Protein AF-A0A6N2T4J2-F1 (afdb_monomer)

Solvent-accessible surface area (backbone atoms only — not comparable to full-atom values): 10038 Å² total; per-residue (Å²): 134,88,79,81,82,76,78,81,74,77,79,90,78,85,82,76,75,68,95,64,54,16,57,86,74,56,68,80,55,56,78,38,49,40,31,45,22,53,68,92,50,72,42,55,48,89,76,52,58,69,69,61,54,51,47,53,54,51,50,48,46,62,16,37,58,58,84,86,69,89,70,73,79,73,68,91,84,60,92,55,56,33,41,39,45,31,32,76,88,69,54,71,50,49,36,42,36,46,75,57,97,93,45,29,27,35,32,41,82,90,68,56,41,24,36,68,38,58,70,50,48,80,78,44,87,71,79,79,76,71,90,54,97,76,63,81,79,79,69,90,71,70,80,71,57,62,67,62,53,50,54,54,54,57,63,73,74,111

Mean predicted aligned error: 15.33 Å

Secondary structure (DSSP, 8-state):
------------------S-------HHHHTTEEEEEETTEEEEGGGS-HHHHHHHHHHHHT-EE--S--PPPPPTTS---EEEEEETTS-EEEEEEEEETTEEEEEETTS-EEE--TTHHHHS--------TTS----S-----HHHHHHHHHHTT-

Structure (mmCIF, N/CA/C/O backbone):
data_AF-A0A6N2T4J2-F1
#
_entry.id   AF-A0A6N2T4J2-F1
#
loop_
_atom_site.group_PDB
_atom_site.id
_atom_site.type_symbol
_atom_site.label_atom_id
_atom_site.label_alt_id
_atom_site.label_comp_id
_atom_site.label_asym_id
_atom_site.label_entity_id
_atom_site.label_seq_id
_atom_site.pdbx_PDB_ins_code
_atom_site.Cartn_x
_atom_site.Cartn_y
_atom_site.Cartn_z
_atom_site.occupancy
_atom_site.B_iso_or_equiv
_atom_site.auth_seq_id
_atom_site.auth_comp_id
_atom_site.auth_asym_id
_atom_site.auth_atom_id
_atom_site.pdbx_PDB_model_num
ATOM 1 N N . MET A 1 1 ? 20.039 49.951 37.097 1.00 38.03 1 MET A N 1
ATOM 2 C CA . MET A 1 1 ? 20.531 49.912 35.699 1.00 38.03 1 MET A CA 1
ATOM 3 C C . MET A 1 1 ? 21.386 48.655 35.568 1.00 38.03 1 MET A C 1
ATOM 5 O O . MET A 1 1 ? 22.515 48.653 36.021 1.00 38.03 1 MET A O 1
ATOM 9 N N . LYS A 1 2 ? 20.794 47.470 35.376 1.00 41.38 2 LYS A N 1
ATOM 10 C CA . LYS A 1 2 ? 20.357 46.874 34.097 1.00 41.38 2 LYS A CA 1
ATOM 11 C C . LYS A 1 2 ? 21.494 46.915 33.075 1.00 41.38 2 LYS A C 1
ATOM 13 O O . LYS A 1 2 ? 21.833 47.998 32.628 1.00 41.38 2 LYS A O 1
ATOM 18 N N . ASN A 1 3 ? 22.092 45.748 32.814 1.00 45.00 3 ASN A N 1
ATOM 19 C CA . ASN A 1 3 ? 22.408 45.218 31.482 1.00 45.00 3 ASN A CA 1
ATOM 20 C C . ASN A 1 3 ? 22.999 43.806 31.639 1.00 45.00 3 ASN A C 1
ATOM 22 O O . ASN A 1 3 ? 24.208 43.591 31.628 1.00 45.00 3 ASN A O 1
ATOM 26 N N . ARG A 1 4 ? 22.089 42.834 31.817 1.00 46.00 4 ARG A N 1
ATOM 27 C CA . ARG A 1 4 ? 22.344 41.417 31.537 1.00 46.00 4 ARG A CA 1
ATOM 28 C C . ARG A 1 4 ? 22.770 41.337 30.073 1.00 46.00 4 ARG A C 1
ATOM 30 O O . ARG A 1 4 ? 21.973 41.664 29.198 1.00 46.00 4 ARG A O 1
ATOM 37 N N . ARG A 1 5 ? 24.016 40.937 29.823 1.00 48.22 5 ARG A N 1
ATOM 38 C CA . ARG A 1 5 ? 24.495 40.569 28.490 1.00 48.22 5 ARG A CA 1
ATOM 39 C C . ARG A 1 5 ? 23.696 39.343 28.052 1.00 48.22 5 ARG A C 1
ATOM 41 O O . ARG A 1 5 ? 23.978 38.233 28.489 1.00 48.22 5 ARG A O 1
ATOM 48 N N . GLN A 1 6 ? 22.633 39.577 27.288 1.00 47.00 6 GLN A N 1
ATOM 49 C CA . GLN A 1 6 ? 21.903 38.526 26.600 1.00 47.00 6 GLN A CA 1
ATOM 50 C C . GLN A 1 6 ? 22.844 37.936 25.556 1.00 47.00 6 GLN A C 1
ATOM 52 O O . GLN A 1 6 ? 23.206 38.579 24.576 1.00 47.00 6 GLN A O 1
ATOM 57 N N . ILE A 1 7 ? 23.285 36.720 25.845 1.00 47.31 7 ILE A N 1
ATOM 58 C CA . ILE A 1 7 ? 23.913 35.813 24.903 1.00 47.31 7 ILE A CA 1
ATOM 59 C C . ILE A 1 7 ? 22.845 35.519 23.847 1.00 47.31 7 ILE A C 1
ATOM 61 O O . ILE A 1 7 ? 21.907 34.765 24.093 1.00 47.31 7 ILE A O 1
ATOM 65 N N . LEU A 1 8 ? 22.947 36.187 22.699 1.00 38.44 8 LEU A N 1
ATOM 66 C CA . LEU A 1 8 ? 22.166 35.872 21.511 1.00 38.44 8 LEU A CA 1
ATOM 67 C C . LEU A 1 8 ? 22.800 34.621 20.878 1.00 38.44 8 LEU A C 1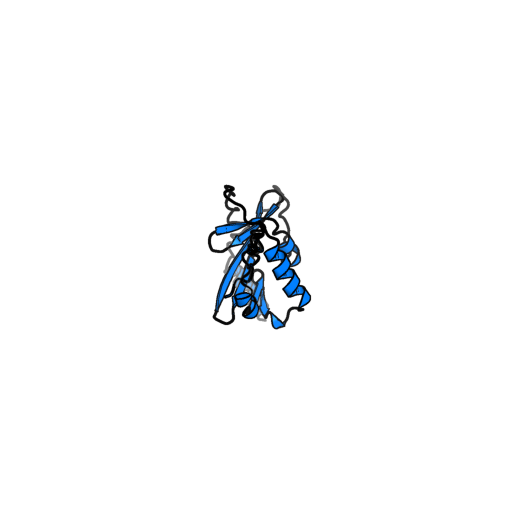
ATOM 69 O O . LEU A 1 8 ? 23.540 34.699 19.903 1.00 38.44 8 LEU A O 1
ATOM 73 N N . ILE A 1 9 ? 22.573 33.457 21.491 1.00 45.09 9 ILE A N 1
ATOM 74 C CA . ILE A 1 9 ? 22.694 32.186 20.775 1.00 45.09 9 ILE A CA 1
ATOM 75 C C . ILE A 1 9 ? 21.498 32.172 19.830 1.00 45.09 9 ILE A C 1
ATOM 77 O O . ILE A 1 9 ? 20.366 31.912 20.233 1.00 45.09 9 ILE A O 1
ATOM 81 N N . ILE A 1 10 ? 21.751 32.569 18.586 1.00 45.47 10 ILE A N 1
ATOM 82 C CA . ILE A 1 10 ? 20.840 32.334 17.475 1.00 45.47 10 ILE A CA 1
ATOM 83 C C . ILE A 1 10 ? 20.741 30.816 17.362 1.00 45.47 10 ILE A C 1
ATOM 85 O O . ILE A 1 10 ? 21.688 30.140 16.964 1.00 45.47 10 ILE A O 1
ATOM 89 N N . LEU A 1 11 ? 19.607 30.301 17.822 1.00 41.00 11 LEU A N 1
ATOM 90 C CA . LEU A 1 11 ? 19.208 28.908 17.781 1.00 41.00 11 LEU A CA 1
ATOM 91 C C . LEU A 1 11 ? 18.996 28.519 16.305 1.00 41.00 11 LEU A C 1
ATOM 93 O O . LEU A 1 11 ? 17.881 28.509 15.797 1.00 41.00 11 LEU A O 1
ATOM 97 N N . MET A 1 12 ? 20.089 28.261 15.586 1.00 43.00 12 MET A N 1
ATOM 98 C CA . MET A 1 12 ? 20.089 27.565 14.298 1.00 43.00 12 MET A CA 1
ATOM 99 C C . MET A 1 12 ? 19.819 26.074 14.554 1.00 43.00 12 MET A C 1
ATOM 101 O O . MET A 1 12 ? 20.695 25.232 14.393 1.00 43.00 12 MET A O 1
ATOM 105 N N . THR A 1 13 ? 18.617 25.744 15.024 1.00 48.19 13 THR A N 1
ATOM 106 C CA . THR A 1 13 ? 18.152 24.359 15.173 1.00 48.19 13 THR A CA 1
ATOM 107 C C . THR A 1 13 ? 16.723 24.263 14.661 1.00 48.19 13 THR A C 1
ATOM 109 O O . THR A 1 13 ? 15.785 24.466 15.423 1.00 48.19 13 THR A O 1
ATOM 112 N N . LEU A 1 14 ? 16.598 24.044 13.353 1.00 44.56 14 LEU A N 1
ATOM 113 C CA . LEU A 1 14 ? 15.615 23.205 12.647 1.00 44.56 14 LEU A CA 1
ATOM 114 C C . LEU A 1 14 ? 15.550 23.691 11.193 1.00 44.56 14 LEU A C 1
ATOM 116 O O . LEU A 1 14 ? 14.623 24.362 10.760 1.00 44.56 14 LEU A O 1
ATOM 120 N N . SER A 1 15 ? 16.590 23.381 10.432 1.00 41.47 15 SER A N 1
ATOM 121 C CA . SER A 1 15 ? 16.439 23.205 8.989 1.00 41.47 15 SER A CA 1
ATOM 122 C C . SER A 1 15 ? 17.331 22.045 8.584 1.00 41.47 15 SER A C 1
ATOM 124 O O . SER A 1 15 ? 18.326 22.164 7.881 1.00 41.47 15 SER A O 1
ATOM 126 N N . THR A 1 16 ? 17.004 20.904 9.171 1.00 43.56 16 THR A N 1
ATOM 127 C CA . THR A 1 16 ? 17.220 19.613 8.538 1.00 43.56 16 THR A CA 1
ATOM 128 C C . THR A 1 16 ? 15.815 19.153 8.178 1.00 43.56 16 THR A C 1
ATOM 130 O O . THR A 1 16 ? 15.286 18.224 8.770 1.00 43.56 16 THR A O 1
ATOM 133 N N . VAL A 1 17 ? 15.140 19.912 7.303 1.00 42.00 17 VAL A N 1
ATOM 134 C CA . VAL A 1 17 ? 13.992 19.353 6.591 1.00 42.00 17 VAL A CA 1
ATOM 135 C C . VAL A 1 17 ? 14.606 18.261 5.738 1.00 42.00 17 VAL A C 1
ATOM 137 O O . VAL A 1 17 ? 15.406 18.530 4.842 1.00 42.00 17 VAL A O 1
ATOM 140 N N . CYS A 1 18 ? 14.365 17.036 6.176 1.00 44.16 18 CYS A N 1
ATOM 141 C CA . CYS A 1 18 ? 14.759 15.808 5.532 1.00 44.16 18 CYS A CA 1
ATOM 142 C C . CYS A 1 18 ? 14.521 15.934 4.025 1.00 44.16 18 CYS A C 1
ATOM 144 O O . CYS A 1 18 ? 13.380 16.049 3.593 1.00 44.16 18 CYS A O 1
ATOM 146 N N . LEU A 1 19 ? 15.585 15.880 3.222 1.00 39.59 19 LEU A N 1
ATOM 147 C CA . LEU A 1 19 ? 15.483 15.582 1.790 1.00 39.59 19 LEU A CA 1
ATOM 148 C C . LEU A 1 19 ? 15.190 14.083 1.606 1.00 39.59 19 LEU A C 1
ATOM 150 O O . LEU A 1 19 ? 15.899 13.375 0.903 1.00 39.59 19 LEU A O 1
ATOM 154 N N . PHE A 1 20 ? 14.171 13.601 2.309 1.00 44.94 20 PHE A N 1
ATOM 155 C CA . PHE A 1 20 ? 13.529 12.323 2.076 1.00 44.94 20 PHE A CA 1
ATOM 156 C C . PHE A 1 20 ? 12.077 12.685 1.802 1.00 44.94 20 PHE A C 1
ATOM 158 O O . PHE A 1 20 ? 11.238 12.641 2.696 1.00 44.94 20 PHE A O 1
ATOM 165 N N . SER A 1 21 ? 11.808 13.177 0.593 1.00 53.03 21 SER A N 1
ATOM 166 C CA . SER A 1 21 ? 10.455 13.417 0.089 1.00 53.03 21 SER A CA 1
ATOM 167 C C . SER A 1 21 ? 9.787 12.076 -0.217 1.00 53.03 21 SER A C 1
ATOM 169 O O . SER A 1 21 ? 9.393 11.804 -1.350 1.00 53.03 21 SER A O 1
ATOM 171 N N . GLY A 1 22 ? 9.704 11.205 0.790 1.00 61.59 22 GLY A N 1
ATOM 172 C CA . GLY A 1 22 ? 8.774 10.092 0.741 1.00 61.59 22 GLY A CA 1
ATOM 173 C C . GLY A 1 22 ? 7.354 10.595 0.757 1.00 61.59 22 GLY A C 1
ATOM 174 O O . GLY A 1 22 ? 7.113 11.800 0.887 1.00 61.59 22 GLY A O 1
ATOM 175 N N . TRP A 1 23 ? 6.408 9.692 0.536 1.00 80.62 23 TRP A N 1
ATOM 176 C CA . TRP A 1 23 ? 5.017 10.102 0.536 1.00 80.62 23 TRP A CA 1
ATOM 177 C C . TRP A 1 23 ? 4.686 10.827 1.845 1.00 80.62 23 TRP A C 1
ATOM 179 O O . TRP A 1 23 ? 4.928 10.309 2.936 1.00 80.62 23 TRP A O 1
ATOM 189 N N . ASP A 1 24 ? 4.211 12.069 1.692 1.00 72.25 24 ASP A N 1
ATOM 190 C CA . ASP A 1 24 ? 3.828 12.995 2.751 1.00 72.25 24 ASP A CA 1
ATOM 191 C C . ASP A 1 24 ? 2.748 12.371 3.642 1.00 72.25 24 ASP A C 1
ATOM 193 O O . ASP A 1 24 ? 1.545 12.424 3.374 1.00 72.25 24 ASP A O 1
ATOM 197 N N . ARG A 1 25 ? 3.227 11.688 4.679 1.00 69.75 25 ARG A N 1
ATOM 198 C CA . ARG A 1 25 ? 2.429 10.962 5.655 1.00 69.75 25 ARG A CA 1
ATOM 199 C C . ARG A 1 25 ? 1.766 11.963 6.593 1.00 69.75 25 ARG A C 1
ATOM 201 O O . ARG A 1 25 ? 2.404 12.495 7.499 1.00 69.75 25 ARG A O 1
ATOM 208 N N . ASP A 1 26 ? 0.465 12.164 6.425 1.00 77.00 26 ASP A N 1
ATOM 209 C CA . ASP A 1 26 ? -0.346 12.884 7.405 1.00 77.00 26 ASP A CA 1
ATOM 210 C C . ASP A 1 26 ? -0.726 11.943 8.563 1.00 77.00 26 ASP A C 1
ATOM 212 O O . ASP A 1 26 ? -1.705 11.193 8.497 1.00 77.00 26 ASP A O 1
ATOM 216 N N . GLU A 1 27 ? 0.051 11.993 9.650 1.00 76.19 27 GLU A N 1
ATOM 217 C CA . GLU A 1 27 ? -0.192 11.205 10.871 1.00 76.19 27 GLU A CA 1
ATOM 218 C C . GLU A 1 27 ? -1.611 11.422 11.439 1.00 76.19 27 GLU A C 1
ATOM 220 O O . GLU A 1 27 ? -2.200 10.512 12.022 1.00 76.19 27 GLU A O 1
ATOM 225 N N . THR A 1 28 ? -2.214 12.600 11.231 1.00 77.25 28 THR A N 1
ATOM 226 C CA . THR A 1 28 ? -3.570 12.892 11.729 1.00 77.25 28 THR A CA 1
ATOM 227 C C . THR A 1 28 ? -4.663 12.196 10.918 1.00 77.25 28 THR A C 1
ATOM 229 O O . THR A 1 28 ? -5.753 11.930 11.439 1.00 77.25 28 THR A O 1
ATOM 232 N N . LYS A 1 29 ? -4.381 11.889 9.647 1.00 80.06 29 LYS A N 1
ATOM 233 C CA . LYS A 1 29 ? -5.238 11.066 8.789 1.00 80.06 29 LYS A CA 1
ATOM 234 C C . LYS A 1 29 ? -5.055 9.583 9.086 1.00 80.06 29 LYS A C 1
ATOM 236 O O . LYS A 1 29 ? -6.041 8.851 9.110 1.00 80.06 29 LYS A O 1
ATOM 241 N N . GLU A 1 30 ? -3.832 9.142 9.370 1.00 83.81 30 GLU A N 1
ATOM 242 C CA . GLU A 1 30 ? -3.540 7.751 9.738 1.00 83.81 30 GLU A CA 1
ATOM 243 C C . GLU A 1 30 ? -4.364 7.277 10.943 1.00 83.81 30 GLU A C 1
ATOM 245 O O . GLU A 1 30 ? -4.959 6.200 10.887 1.00 83.81 30 GLU A O 1
ATOM 250 N N . GLU A 1 31 ? -4.476 8.092 11.999 1.00 86.69 31 GLU A N 1
ATOM 251 C CA . GLU A 1 31 ? -5.289 7.761 13.183 1.00 86.69 31 GLU A CA 1
ATOM 252 C C . GLU A 1 31 ? -6.773 7.520 12.851 1.00 86.69 31 GLU A C 1
ATOM 254 O O . GLU A 1 31 ? -7.469 6.813 13.583 1.00 86.69 31 GLU A O 1
ATOM 259 N N . LYS A 1 32 ? -7.255 8.093 11.743 1.00 92.38 32 LYS A N 1
ATOM 260 C CA . LYS A 1 32 ? -8.636 7.978 11.254 1.00 92.38 32 LYS A CA 1
ATOM 261 C C . LYS A 1 32 ? -8.788 6.947 10.139 1.00 92.38 32 LYS A C 1
ATOM 263 O O . LYS A 1 32 ? -9.856 6.872 9.525 1.00 92.38 32 LYS A O 1
ATOM 268 N N . LEU A 1 33 ? -7.749 6.174 9.822 1.00 93.06 33 LEU A N 1
ATOM 269 C CA . LEU A 1 33 ? -7.849 5.137 8.805 1.00 93.06 33 LEU A CA 1
ATOM 270 C C . LEU A 1 33 ? -8.783 4.021 9.293 1.00 93.06 33 LEU A C 1
ATOM 272 O O . LEU A 1 33 ? -8.529 3.359 10.299 1.00 93.06 33 LEU A O 1
ATOM 276 N N . GLN A 1 34 ? -9.860 3.782 8.547 1.00 96.12 34 GLN A N 1
ATOM 277 C CA . GLN A 1 34 ? -10.881 2.801 8.905 1.00 96.12 34 GLN A CA 1
ATOM 278 C C . GLN A 1 34 ? -10.691 1.474 8.164 1.00 96.12 34 GLN A C 1
ATOM 280 O O . GLN A 1 34 ? -10.793 0.399 8.764 1.00 96.12 34 GLN A O 1
ATOM 285 N N . TYR A 1 35 ? -10.401 1.534 6.862 1.00 95.56 35 TYR A N 1
ATOM 286 C CA . TYR A 1 35 ? -10.189 0.347 6.037 1.00 95.56 35 TYR A CA 1
ATOM 287 C C . TYR A 1 35 ? -8.964 0.489 5.139 1.00 95.56 35 TYR A C 1
ATOM 289 O O . TYR A 1 35 ? -8.715 1.546 4.562 1.00 95.56 35 TYR A O 1
ATOM 297 N N . LEU A 1 36 ? -8.273 -0.634 4.956 1.00 94.06 36 LEU A N 1
ATOM 298 C CA . LEU A 1 36 ? -7.343 -0.845 3.852 1.00 94.06 36 LEU A CA 1
ATOM 299 C C . LEU A 1 36 ? -8.007 -1.757 2.835 1.00 94.06 36 LEU A C 1
ATOM 301 O O . LEU A 1 36 ? -8.530 -2.820 3.186 1.00 94.06 36 LEU A O 1
ATOM 305 N N . GLN A 1 37 ? -7.979 -1.358 1.572 1.00 94.38 37 GLN A N 1
ATOM 306 C CA . GLN A 1 37 ? -8.397 -2.218 0.480 1.00 94.38 37 GLN A CA 1
ATOM 307 C C . GLN A 1 37 ? -7.220 -2.478 -0.453 1.00 94.38 37 GLN A C 1
ATOM 309 O O . GLN A 1 37 ? -6.729 -1.563 -1.099 1.00 94.38 37 GLN A O 1
ATOM 314 N N . PHE A 1 38 ? -6.814 -3.742 -0.530 1.00 91.62 38 PHE A N 1
ATOM 315 C CA . PHE A 1 38 ? -5.795 -4.242 -1.443 1.00 91.62 38 PHE A CA 1
ATOM 316 C C . PHE A 1 38 ? -6.503 -4.866 -2.647 1.00 91.62 38 PHE A C 1
ATOM 318 O O . PHE A 1 38 ? -7.222 -5.862 -2.506 1.00 91.62 38 PHE A O 1
ATOM 325 N N . ASN A 1 39 ? -6.354 -4.271 -3.829 1.00 88.12 39 ASN A N 1
ATOM 326 C CA . ASN A 1 39 ? -7.135 -4.590 -5.024 1.00 88.12 39 ASN A CA 1
ATOM 327 C C . ASN A 1 39 ? -8.649 -4.606 -4.728 1.00 88.12 39 ASN A C 1
ATOM 329 O O . ASN A 1 39 ? -9.264 -3.578 -4.442 1.00 88.12 39 ASN A O 1
ATOM 333 N N . SER A 1 40 ? -9.266 -5.789 -4.776 1.00 87.12 40 SER A N 1
ATOM 334 C CA . SER A 1 40 ? -10.695 -5.995 -4.506 1.00 87.12 40 SER A CA 1
ATOM 335 C C . SER A 1 40 ? -10.992 -6.427 -3.064 1.00 87.12 40 SER A C 1
ATOM 337 O O . SER A 1 40 ? -12.157 -6.547 -2.686 1.00 87.12 40 SER A O 1
ATOM 339 N N . THR A 1 41 ? -9.965 -6.662 -2.244 1.00 89.12 41 THR A N 1
ATOM 340 C CA . THR A 1 41 ? -10.113 -7.177 -0.879 1.00 89.12 41 THR A CA 1
ATOM 341 C C . THR A 1 41 ? -10.015 -6.043 0.127 1.00 89.12 41 THR A C 1
ATOM 343 O O . THR A 1 41 ? -8.950 -5.468 0.331 1.00 89.12 41 THR A O 1
ATOM 346 N N . ARG A 1 42 ? -11.129 -5.744 0.798 1.00 93.31 42 ARG A N 1
ATOM 347 C CA . ARG A 1 42 ? -11.202 -4.739 1.864 1.00 93.31 42 ARG A CA 1
ATOM 348 C C . ARG A 1 42 ? -11.116 -5.3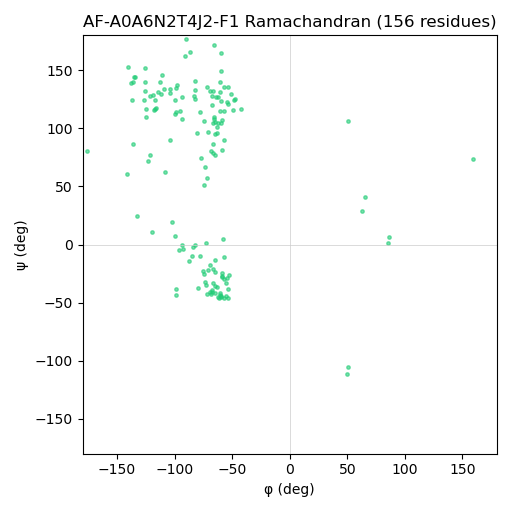80 3.243 1.00 93.31 42 ARG A C 1
ATOM 350 O O . ARG A 1 42 ? -11.808 -6.359 3.520 1.00 93.31 42 ARG A O 1
ATOM 357 N N . MET A 1 43 ? -10.341 -4.772 4.134 1.00 92.75 43 MET A N 1
ATOM 358 C CA . MET A 1 43 ? -10.209 -5.191 5.523 1.00 92.75 43 MET A CA 1
ATOM 359 C C . MET A 1 43 ? -10.246 -3.988 6.469 1.00 92.75 43 MET A C 1
ATOM 361 O O . MET A 1 43 ? -9.680 -2.937 6.186 1.00 92.75 43 MET A O 1
ATOM 365 N N . ASP A 1 44 ? -10.935 -4.156 7.597 1.00 93.75 44 ASP A N 1
ATOM 366 C CA . ASP A 1 44 ? -10.930 -3.196 8.706 1.00 93.75 44 ASP A CA 1
ATOM 367 C C . ASP A 1 44 ? -9.536 -3.154 9.336 1.00 93.75 44 ASP A C 1
ATOM 369 O O . ASP A 1 44 ? -8.962 -4.209 9.627 1.00 93.75 44 ASP A O 1
ATOM 373 N N . VAL A 1 45 ? -9.006 -1.950 9.554 1.00 92.50 45 VAL A N 1
ATOM 374 C CA . VAL A 1 45 ? -7.667 -1.737 10.120 1.00 92.50 45 VAL A CA 1
ATOM 375 C C . VAL A 1 45 ? -7.499 -2.448 11.468 1.00 92.50 45 VAL A C 1
ATOM 377 O O . VAL A 1 45 ? -6.438 -3.001 11.749 1.00 92.50 45 VAL A O 1
ATOM 380 N N . LYS A 1 46 ? -8.568 -2.557 12.267 1.00 91.25 46 LYS A N 1
ATOM 381 C CA . LYS A 1 46 ? -8.568 -3.227 13.582 1.00 91.25 46 LYS A CA 1
ATOM 382 C C . LYS A 1 46 ? -8.308 -4.732 13.506 1.00 91.25 46 LYS A C 1
ATOM 384 O O . LYS A 1 46 ? -8.082 -5.360 14.538 1.00 91.25 46 LYS A O 1
ATOM 389 N N . LYS A 1 47 ? -8.386 -5.330 12.313 1.00 91.06 47 LYS A N 1
ATOM 390 C CA . LYS A 1 47 ? -8.085 -6.751 12.090 1.00 91.06 47 LYS A CA 1
ATOM 391 C C . LYS A 1 47 ? -6.604 -7.009 11.810 1.00 91.06 47 LYS A C 1
ATOM 393 O O . LYS A 1 47 ? -6.194 -8.165 11.889 1.00 91.06 47 LYS A O 1
ATOM 398 N N . TYR A 1 48 ? -5.814 -5.978 11.509 1.00 86.19 48 TYR A N 1
ATOM 399 C CA . TYR A 1 48 ? -4.375 -6.125 11.311 1.00 86.19 48 TYR A CA 1
ATOM 400 C C . TYR A 1 48 ? -3.630 -6.130 12.653 1.00 86.19 48 TYR A C 1
ATOM 402 O O . TYR A 1 48 ? -3.948 -5.338 13.544 1.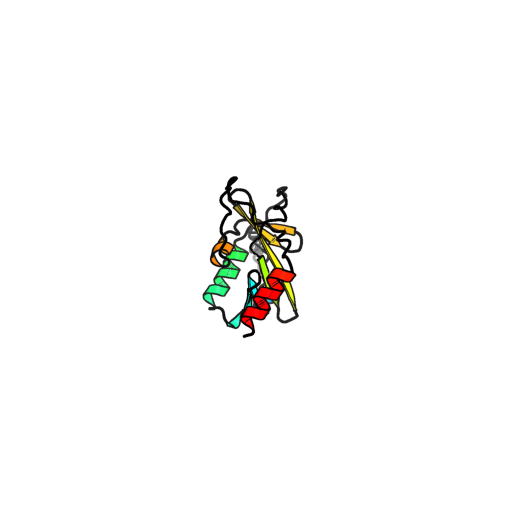00 86.19 48 TYR A O 1
ATOM 410 N N . PRO A 1 49 ? -2.597 -6.975 12.815 1.00 89.25 49 PRO A N 1
ATOM 411 C CA . PRO A 1 49 ? -1.629 -6.813 13.891 1.00 89.25 49 PRO A CA 1
ATOM 412 C C . PRO A 1 49 ? -0.970 -5.429 13.814 1.00 89.25 49 PRO A C 1
ATOM 414 O O . PRO A 1 49 ? -0.529 -5.011 12.744 1.00 89.25 49 PRO A O 1
ATOM 417 N N . THR A 1 50 ? -0.825 -4.743 14.950 1.00 85.00 50 THR A N 1
ATOM 418 C CA . THR A 1 50 ? -0.264 -3.378 15.013 1.00 85.00 50 THR A CA 1
ATOM 419 C C . THR A 1 50 ? 1.104 -3.256 14.338 1.00 85.00 50 THR A C 1
ATOM 421 O O . THR A 1 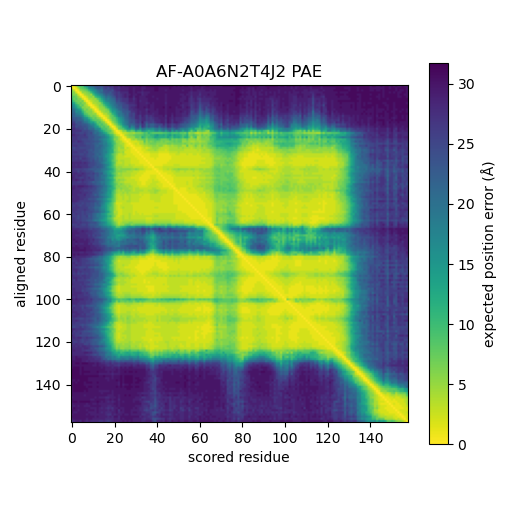50 ? 1.365 -2.277 13.651 1.00 85.00 50 THR A O 1
ATOM 424 N N . GLN A 1 51 ? 1.963 -4.268 14.484 1.00 86.56 51 GLN A N 1
ATOM 425 C CA . GLN A 1 51 ? 3.286 -4.290 13.848 1.00 86.56 51 GLN A CA 1
ATOM 426 C C . GLN A 1 51 ? 3.199 -4.329 12.318 1.00 86.56 51 GLN A C 1
ATOM 428 O O . GLN A 1 51 ? 4.014 -3.709 11.646 1.00 86.56 51 GLN A O 1
ATOM 433 N N . GLN A 1 52 ? 2.203 -5.031 11.771 1.00 87.75 52 GLN A N 1
ATOM 434 C CA . GLN A 1 52 ? 2.015 -5.140 10.328 1.00 87.75 52 GLN A CA 1
ATOM 435 C C . GLN A 1 52 ? 1.564 -3.797 9.739 1.00 87.75 52 GLN A C 1
ATOM 437 O O . GLN A 1 52 ? 2.066 -3.382 8.700 1.00 87.75 52 GLN A O 1
ATOM 442 N N . LEU A 1 53 ? 0.666 -3.096 10.438 1.00 88.00 53 LEU A N 1
ATOM 443 C CA . LEU A 1 53 ? 0.212 -1.766 10.040 1.00 88.00 53 LEU A CA 1
ATOM 444 C C . LEU A 1 53 ? 1.323 -0.711 10.170 1.00 88.00 53 LEU A C 1
ATOM 446 O O . LEU A 1 53 ? 1.499 0.084 9.258 1.00 88.00 53 LEU A O 1
ATOM 450 N N . SER A 1 54 ? 2.106 -0.728 11.257 1.00 88.12 54 SER A N 1
ATOM 451 C CA . SER A 1 54 ? 3.265 0.173 11.415 1.00 88.12 54 SER A CA 1
ATOM 452 C C . SER A 1 54 ? 4.250 0.010 10.264 1.00 88.12 54 SER A C 1
ATOM 454 O O . SER A 1 54 ? 4.661 0.997 9.662 1.00 88.12 54 SER A O 1
ATOM 456 N N . ARG A 1 55 ? 4.562 -1.245 9.912 1.00 90.44 55 ARG A N 1
ATOM 457 C CA . ARG A 1 55 ? 5.455 -1.560 8.798 1.00 90.44 55 ARG A CA 1
ATOM 458 C C . ARG A 1 55 ? 4.918 -1.028 7.471 1.00 90.44 55 ARG A C 1
ATOM 460 O O . ARG A 1 55 ? 5.673 -0.407 6.745 1.00 90.44 55 ARG A O 1
ATOM 467 N N . PHE A 1 56 ? 3.621 -1.189 7.193 1.00 90.69 56 PHE A N 1
ATOM 468 C CA . PHE A 1 56 ? 3.001 -0.625 5.987 1.00 90.69 56 PHE A CA 1
ATOM 469 C C . PHE A 1 56 ? 3.249 0.884 5.861 1.00 90.69 56 PHE A C 1
ATOM 471 O O . PHE A 1 56 ? 3.630 1.368 4.801 1.00 90.69 56 PHE A O 1
ATOM 478 N N . TRP A 1 57 ? 3.068 1.632 6.949 1.00 90.12 57 TRP A N 1
ATOM 479 C CA . TRP A 1 57 ? 3.286 3.076 6.935 1.00 90.12 57 TRP A CA 1
ATOM 480 C C . TRP A 1 57 ? 4.756 3.479 6.863 1.00 90.12 57 TRP A C 1
ATOM 482 O O . TRP A 1 57 ? 5.083 4.491 6.247 1.00 90.12 57 TRP A O 1
ATOM 492 N N . GLU A 1 58 ? 5.641 2.715 7.502 1.00 89.81 58 GLU A N 1
ATOM 493 C CA . GLU A 1 58 ? 7.089 2.889 7.371 1.00 89.81 58 GLU A CA 1
ATOM 494 C C . GLU A 1 58 ? 7.534 2.661 5.923 1.00 89.81 58 GLU A C 1
ATOM 496 O O . GLU A 1 58 ? 8.261 3.489 5.377 1.00 89.81 58 GLU A O 1
ATOM 501 N N . ASP A 1 59 ? 7.029 1.605 5.284 1.00 92.75 59 ASP A N 1
ATOM 502 C CA . ASP A 1 59 ? 7.308 1.284 3.888 1.00 92.75 59 ASP A CA 1
ATOM 503 C C . ASP A 1 59 ? 6.811 2.414 2.962 1.00 92.75 59 ASP A C 1
ATOM 505 O O . ASP A 1 59 ? 7.576 2.909 2.132 1.00 92.75 59 ASP A O 1
ATOM 509 N N . LEU A 1 60 ? 5.584 2.921 3.164 1.00 91.69 60 LEU A N 1
ATOM 510 C CA . LEU A 1 60 ? 5.065 4.080 2.421 1.00 91.69 60 LEU A CA 1
ATOM 511 C C . LEU A 1 60 ? 5.915 5.341 2.615 1.00 91.69 60 LEU A C 1
ATOM 513 O O . LEU A 1 60 ? 6.227 6.027 1.641 1.00 91.69 60 LEU A O 1
ATOM 517 N N . GLY A 1 61 ? 6.326 5.632 3.850 1.00 90.38 61 GLY A N 1
ATOM 518 C CA . GLY A 1 61 ? 7.188 6.773 4.162 1.00 90.38 61 GLY A CA 1
ATOM 519 C C . GLY A 1 61 ? 8.622 6.636 3.634 1.00 90.38 61 GLY A C 1
ATOM 520 O O . GLY A 1 61 ? 9.329 7.636 3.538 1.00 90.38 61 GLY A O 1
ATOM 521 N N . SER A 1 62 ? 9.056 5.419 3.286 1.00 90.25 62 SER A N 1
ATOM 522 C CA . SER A 1 62 ? 10.382 5.136 2.716 1.00 90.25 62 SER A CA 1
ATOM 523 C C . SER A 1 62 ? 10.466 5.315 1.197 1.00 90.25 62 SER A C 1
ATOM 525 O O . SER A 1 62 ? 11.566 5.304 0.633 1.00 90.25 62 SER A O 1
ATOM 527 N N . THR A 1 63 ? 9.317 5.497 0.539 1.00 91.62 63 THR A N 1
ATOM 528 C CA . THR A 1 63 ? 9.257 5.838 -0.885 1.00 91.62 63 THR A CA 1
ATOM 529 C C . THR A 1 63 ? 9.978 7.162 -1.158 1.00 91.62 63 THR A C 1
ATOM 531 O O . THR A 1 63 ? 10.313 7.896 -0.231 1.00 91.62 63 THR A O 1
ATOM 534 N N . VAL A 1 64 ? 10.285 7.477 -2.417 1.00 89.94 64 VAL A N 1
ATOM 535 C CA . VAL A 1 64 ? 10.976 8.733 -2.769 1.00 89.94 64 VAL A CA 1
ATOM 536 C C . VAL A 1 64 ? 10.331 9.355 -3.994 1.00 89.94 64 VAL A C 1
ATOM 538 O O . VAL A 1 64 ? 10.231 8.707 -5.029 1.00 89.94 64 VAL A O 1
ATOM 541 N N . SER A 1 65 ? 9.891 10.607 -3.882 1.00 88.38 65 SER A N 1
ATOM 542 C CA . SER A 1 65 ? 9.270 11.346 -4.982 1.00 88.38 65 SER A CA 1
ATOM 543 C C . SER A 1 65 ? 10.235 11.479 -6.161 1.00 88.38 65 SER A C 1
ATOM 545 O O . SER A 1 65 ? 11.391 11.875 -5.987 1.00 88.38 65 SER A O 1
ATOM 547 N N . VAL A 1 66 ? 9.757 11.155 -7.362 1.00 84.75 66 VAL A N 1
ATOM 548 C CA . VAL A 1 66 ? 10.539 11.276 -8.592 1.00 84.75 66 VAL A CA 1
ATOM 549 C C . VAL A 1 66 ? 10.254 12.636 -9.223 1.00 84.75 66 VAL A C 1
ATOM 551 O O . VAL A 1 66 ? 9.173 12.886 -9.754 1.00 84.75 66 VAL A O 1
ATOM 554 N N . GLU A 1 67 ? 11.228 13.543 -9.167 1.00 70.69 67 GLU A N 1
ATOM 555 C CA . GLU A 1 67 ? 11.124 14.845 -9.826 1.00 70.69 67 GLU A CA 1
ATOM 556 C C . GLU A 1 67 ? 11.388 14.706 -11.339 1.00 70.69 67 GLU A C 1
ATOM 558 O O . GLU A 1 67 ? 12.516 14.460 -11.758 1.00 70.69 67 GLU A O 1
ATOM 563 N N . ASN A 1 68 ? 10.372 14.956 -12.174 1.00 55.22 68 ASN A N 1
ATOM 564 C CA . ASN A 1 68 ? 10.506 15.200 -13.624 1.00 55.22 68 ASN A CA 1
ATOM 565 C C . ASN A 1 68 ? 11.081 14.066 -14.503 1.00 55.22 68 ASN A C 1
ATOM 567 O O . ASN A 1 68 ? 11.647 14.358 -15.560 1.00 55.22 68 ASN A O 1
ATOM 571 N N . GLU A 1 69 ? 10.922 12.790 -14.157 1.00 55.44 69 GLU A N 1
ATOM 572 C CA . GLU A 1 69 ? 11.137 11.735 -15.157 1.00 55.44 69 GLU A CA 1
ATOM 573 C C . GLU A 1 69 ? 9.872 11.581 -16.012 1.00 55.44 69 GLU A C 1
ATOM 575 O O . GLU A 1 69 ? 8.777 11.392 -15.485 1.00 55.44 69 GLU A O 1
ATOM 580 N N . GLU A 1 70 ? 10.012 11.683 -17.340 1.00 55.31 70 GLU A N 1
ATOM 581 C CA . GLU A 1 70 ? 8.975 11.276 -18.296 1.00 55.31 70 GLU A CA 1
ATOM 582 C C . GLU A 1 70 ? 8.782 9.756 -18.185 1.00 55.31 70 GLU A C 1
ATOM 584 O O . GLU A 1 70 ? 9.289 8.978 -18.996 1.00 55.31 70 GLU A O 1
ATOM 589 N N . MET A 1 71 ? 8.084 9.314 -17.139 1.00 60.41 71 MET A N 1
ATOM 590 C CA . MET A 1 71 ? 7.665 7.928 -17.030 1.00 60.41 71 MET A CA 1
ATOM 591 C C . MET A 1 71 ? 6.641 7.664 -18.117 1.00 60.41 71 MET A C 1
ATOM 593 O O . MET A 1 71 ? 5.663 8.396 -18.284 1.00 60.41 71 MET A O 1
ATOM 597 N N . LYS A 1 72 ? 6.880 6.609 -18.890 1.00 59.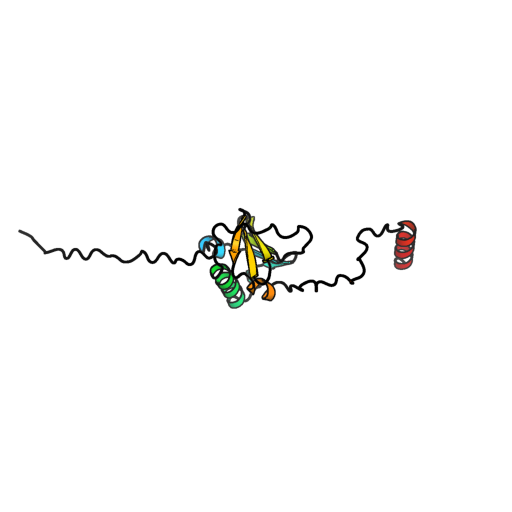28 72 LYS A N 1
ATOM 598 C CA . LYS A 1 72 ? 5.864 6.119 -19.811 1.00 59.28 72 LYS A CA 1
ATOM 599 C C . LYS A 1 72 ? 4.706 5.634 -18.961 1.00 59.28 72 LYS A C 1
ATOM 601 O O . LYS A 1 72 ? 4.924 4.806 -18.078 1.00 59.28 72 LYS A O 1
ATOM 606 N N . GLU A 1 73 ? 3.503 6.132 -19.250 1.00 57.00 73 GLU A N 1
ATOM 607 C CA . GLU A 1 73 ? 2.296 5.556 -18.673 1.00 57.00 73 GLU A CA 1
ATOM 608 C C . GLU A 1 73 ? 2.371 4.037 -18.849 1.00 57.00 73 GLU A C 1
ATOM 610 O O . GLU A 1 73 ? 2.616 3.548 -19.965 1.00 57.00 73 GLU A O 1
ATOM 615 N N . PRO A 1 74 ? 2.243 3.278 -17.755 1.00 55.00 74 PRO A N 1
ATOM 616 C CA . PRO A 1 74 ? 2.221 1.845 -17.875 1.00 55.00 74 PRO A CA 1
ATOM 617 C C . PRO A 1 74 ? 1.031 1.444 -18.758 1.00 55.00 74 PRO A C 1
ATOM 619 O O . PRO A 1 74 ? -0.046 2.029 -18.665 1.00 55.00 74 PRO A O 1
ATOM 622 N N . ALA A 1 75 ? 1.230 0.456 -19.634 1.00 53.31 75 ALA A N 1
ATOM 623 C CA . ALA A 1 75 ? 0.181 -0.013 -20.536 1.00 53.31 75 ALA A CA 1
ATOM 624 C C . ALA A 1 75 ? -1.117 -0.324 -19.758 1.00 53.31 75 ALA A C 1
ATOM 626 O O . ALA A 1 75 ? -1.079 -1.040 -18.755 1.00 53.31 75 ALA A O 1
ATOM 627 N N . GLU A 1 76 ? -2.250 0.222 -20.222 1.00 51.81 76 GLU A N 1
ATOM 628 C CA . GLU A 1 76 ? -3.575 0.146 -19.573 1.00 51.81 76 GLU A CA 1
ATOM 629 C C . GLU A 1 76 ? -4.083 -1.294 -19.330 1.00 51.81 76 GLU A C 1
ATOM 631 O O . GLU A 1 76 ? -5.076 -1.494 -18.632 1.00 51.81 76 GLU A O 1
ATOM 636 N N . ASP A 1 77 ? -3.425 -2.306 -19.900 1.00 49.41 77 ASP A N 1
ATOM 637 C CA . ASP A 1 77 ? -3.827 -3.714 -19.879 1.00 49.41 77 ASP A CA 1
ATOM 638 C C . ASP A 1 77 ? -3.214 -4.543 -18.737 1.00 49.41 77 ASP A C 1
ATOM 640 O O . ASP A 1 77 ? -3.511 -5.735 -18.606 1.00 49.41 77 ASP A O 1
ATOM 644 N N . LYS A 1 78 ? -2.386 -3.938 -17.881 1.00 59.00 78 LYS A N 1
ATOM 645 C CA . LYS A 1 78 ? -1.736 -4.632 -16.765 1.00 59.00 78 LYS A CA 1
ATOM 646 C C . LYS A 1 78 ? -2.550 -4.491 -15.473 1.00 59.00 78 LYS A C 1
ATOM 648 O O . LYS A 1 78 ? -2.871 -3.393 -15.027 1.00 59.00 78 LYS A O 1
ATOM 653 N N . ASN A 1 79 ? -2.862 -5.629 -14.842 1.00 66.19 79 ASN A N 1
ATOM 654 C CA . ASN A 1 79 ? -3.458 -5.704 -13.501 1.00 66.19 79 ASN A CA 1
ATOM 655 C C . ASN A 1 79 ? -2.442 -5.228 -12.451 1.00 66.19 79 ASN A C 1
ATOM 657 O O . ASN A 1 79 ? -1.767 -6.027 -11.802 1.00 66.19 79 ASN A O 1
ATOM 661 N N . PHE A 1 80 ? -2.311 -3.916 -12.311 1.00 76.50 80 PHE A N 1
ATOM 662 C CA . PHE A 1 80 ? -1.423 -3.316 -11.331 1.00 76.50 80 PHE A CA 1
ATOM 663 C C . PHE A 1 80 ? -1.961 -3.483 -9.909 1.00 76.50 80 PHE A C 1
ATOM 665 O O . PHE A 1 80 ? -3.156 -3.255 -9.679 1.00 76.50 80 PHE A O 1
ATOM 672 N N . PRO A 1 81 ? -1.105 -3.856 -8.938 1.00 88.81 81 PRO A N 1
ATOM 673 C CA . PRO A 1 81 ? -1.470 -3.799 -7.535 1.00 88.81 81 PRO A CA 1
ATOM 674 C C . PRO A 1 81 ? -1.960 -2.397 -7.172 1.00 88.81 81 PRO A C 1
ATOM 676 O O . PRO A 1 81 ? -1.379 -1.384 -7.561 1.00 88.81 81 PRO A O 1
ATOM 679 N N . SER A 1 82 ? -3.053 -2.335 -6.424 1.00 91.75 82 SER A N 1
ATOM 680 C CA . SER A 1 82 ? -3.639 -1.078 -5.974 1.00 91.75 82 SER A CA 1
ATOM 681 C C . SER A 1 82 ? -4.009 -1.150 -4.506 1.00 91.75 82 SER A C 1
ATOM 683 O O . SER A 1 82 ? -4.464 -2.185 -4.008 1.00 91.75 82 SER A O 1
ATOM 685 N N . VAL A 1 83 ? -3.829 -0.029 -3.817 1.00 94.56 83 VAL A N 1
ATOM 686 C CA . VAL A 1 83 ? -4.244 0.139 -2.429 1.00 94.56 83 VAL A CA 1
ATOM 687 C C . VAL A 1 83 ? -5.137 1.361 -2.328 1.00 94.56 83 VAL A C 1
ATOM 689 O O . VAL A 1 83 ? -4.826 2.424 -2.857 1.00 94.56 83 VAL A O 1
ATOM 692 N N . LEU A 1 84 ? -6.264 1.198 -1.647 1.00 94.81 84 LEU A N 1
ATOM 693 C CA . LEU A 1 84 ? -7.175 2.281 -1.318 1.00 94.81 84 LEU A CA 1
ATOM 694 C C . LEU A 1 84 ? -7.221 2.435 0.203 1.00 94.81 84 LEU A C 1
ATOM 696 O O . LEU A 1 84 ? -7.637 1.516 0.917 1.00 94.81 84 LEU A O 1
ATOM 700 N N . LEU A 1 85 ? -6.794 3.604 0.673 1.00 94.88 85 LEU A N 1
ATOM 701 C CA . LEU A 1 85 ? -6.946 4.053 2.051 1.00 94.88 85 LEU A CA 1
ATOM 702 C C . LEU A 1 85 ? -8.347 4.648 2.197 1.00 94.88 85 LEU A C 1
ATOM 704 O O . LEU A 1 85 ? -8.737 5.486 1.385 1.00 94.88 85 LEU A O 1
ATOM 708 N N . ILE A 1 86 ? -9.121 4.194 3.183 1.00 95.12 86 ILE A N 1
ATOM 709 C CA . ILE A 1 86 ? -10.489 4.671 3.423 1.00 95.12 86 ILE A CA 1
ATOM 710 C C . ILE A 1 86 ? -10.585 5.153 4.868 1.00 95.12 86 ILE A C 1
ATOM 712 O O . ILE A 1 86 ? -10.441 4.355 5.801 1.00 95.12 86 ILE A O 1
ATOM 716 N N . TYR A 1 87 ? -10.842 6.445 5.044 1.00 95.31 87 TYR A N 1
ATOM 717 C CA . TYR A 1 87 ? -10.904 7.096 6.351 1.00 95.31 87 TYR A CA 1
ATOM 718 C C . TYR A 1 87 ? -12.327 7.091 6.923 1.00 95.31 87 TYR A C 1
ATOM 720 O O . TYR A 1 87 ? -13.307 6.870 6.208 1.00 95.31 87 TYR A O 1
ATOM 728 N N . GLU A 1 88 ? -12.452 7.323 8.230 1.00 95.00 88 GLU A N 1
ATOM 729 C CA . GLU A 1 88 ? -13.738 7.311 8.946 1.00 95.00 88 GLU A CA 1
ATOM 730 C C . GLU A 1 88 ? -14.770 8.320 8.413 1.00 95.00 88 GLU A C 1
ATOM 732 O O . GLU A 1 88 ? -15.975 8.090 8.527 1.00 95.00 88 GLU A O 1
ATOM 737 N N . ASP A 1 89 ? -14.318 9.430 7.828 1.00 92.81 89 ASP A N 1
ATOM 738 C CA . ASP A 1 89 ? -15.173 10.455 7.216 1.00 92.81 89 ASP A CA 1
ATOM 739 C C . ASP A 1 89 ? -15.584 10.131 5.767 1.00 92.81 89 ASP A C 1
ATOM 741 O O . ASP A 1 89 ? -16.380 10.859 5.168 1.00 92.81 89 ASP A O 1
ATOM 745 N N . GLY A 1 90 ? -15.094 9.015 5.223 1.00 91.12 90 GLY A N 1
ATOM 746 C C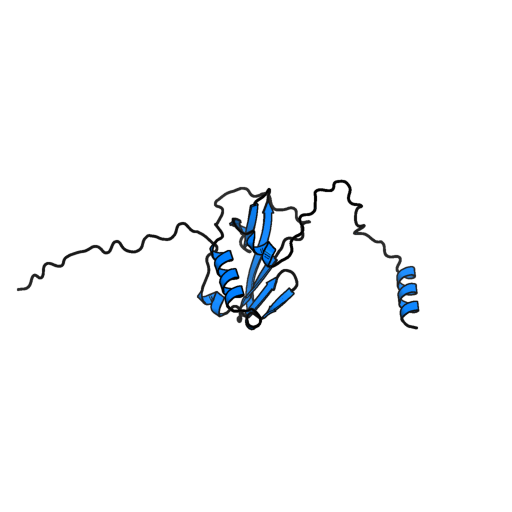A . GLY A 1 90 ? -15.345 8.570 3.859 1.00 91.12 90 GLY A CA 1
ATOM 747 C C . GLY A 1 90 ? -14.401 9.167 2.814 1.00 91.12 90 GLY A C 1
ATOM 748 O O . GLY A 1 90 ? -14.564 8.846 1.634 1.00 91.12 90 GLY A O 1
ATOM 749 N N . GLU A 1 91 ? -13.425 9.996 3.205 1.00 92.56 91 GLU A N 1
ATOM 750 C CA . GLU A 1 91 ? -12.323 10.371 2.318 1.00 92.56 91 GLU A CA 1
ATOM 751 C C . GLU A 1 91 ? -11.550 9.112 1.892 1.00 92.56 91 GLU A C 1
ATOM 753 O O . GLU A 1 91 ? -11.476 8.113 2.620 1.00 92.56 91 GLU A O 1
ATOM 758 N N . THR A 1 92 ? -10.989 9.141 0.682 1.00 93.56 92 THR A N 1
ATOM 759 C CA . THR A 1 92 ? -10.200 8.027 0.157 1.00 93.56 92 THR A CA 1
ATOM 760 C C . THR A 1 92 ? -8.949 8.498 -0.560 1.00 93.56 92 THR A C 1
ATOM 762 O O . THR A 1 92 ? -9.031 9.393 -1.406 1.00 93.56 92 THR A O 1
ATOM 765 N N . GLU A 1 93 ? -7.843 7.796 -0.339 1.00 92.62 93 GLU A N 1
ATOM 766 C CA . GLU A 1 93 ? -6.585 7.993 -1.059 1.00 92.62 93 GLU A CA 1
ATOM 767 C C . GLU A 1 93 ? -6.235 6.722 -1.836 1.00 92.62 93 GLU A C 1
ATOM 769 O O . GLU A 1 93 ? -6.218 5.621 -1.286 1.00 92.62 93 GLU A O 1
ATOM 774 N N . SER A 1 94 ? -6.031 6.873 -3.147 1.00 91.75 94 SER A N 1
ATOM 775 C CA . SER A 1 94 ? -5.760 5.767 -4.067 1.00 91.75 94 SER A CA 1
ATOM 776 C C . SER A 1 94 ? -4.292 5.746 -4.437 1.00 91.75 94 SER A C 1
ATOM 778 O O . SER A 1 94 ? -3.748 6.769 -4.852 1.00 91.75 94 SER A O 1
ATOM 780 N N . LEU A 1 95 ? -3.724 4.548 -4.385 1.00 93.44 95 LEU A N 1
ATOM 781 C CA . LEU A 1 95 ? -2.340 4.261 -4.709 1.00 93.44 95 LEU A CA 1
ATOM 782 C C . LEU A 1 95 ? -2.290 3.160 -5.736 1.00 93.44 95 LEU A C 1
ATOM 784 O O . LEU A 1 95 ? -2.849 2.077 -5.533 1.00 93.44 95 LEU A O 1
ATOM 788 N N . LYS A 1 96 ? -1.628 3.447 -6.843 1.00 92.00 96 LYS A N 1
ATOM 789 C CA . LYS A 1 96 ? -1.385 2.476 -7.899 1.00 92.00 96 LYS A CA 1
ATOM 790 C C . LYS A 1 96 ? 0.084 2.133 -7.898 1.00 92.00 96 LYS A C 1
ATOM 792 O O . LYS A 1 96 ? 0.917 3.026 -7.837 1.00 92.00 96 LYS A O 1
ATOM 797 N N . PHE A 1 97 ? 0.391 0.850 -7.978 1.00 91.88 97 PHE A N 1
ATOM 798 C CA . PHE A 1 97 ? 1.760 0.374 -7.972 1.00 91.88 97 PHE A CA 1
ATOM 799 C C . PHE A 1 97 ? 2.077 -0.264 -9.307 1.00 91.88 97 PHE A C 1
ATOM 801 O O . PHE A 1 97 ? 1.328 -1.113 -9.784 1.00 91.88 97 PHE A O 1
ATOM 808 N N . PHE A 1 98 ? 3.196 0.109 -9.905 1.00 88.31 98 PHE A N 1
ATOM 809 C CA . PHE A 1 98 ? 3.610 -0.444 -11.182 1.00 88.31 98 P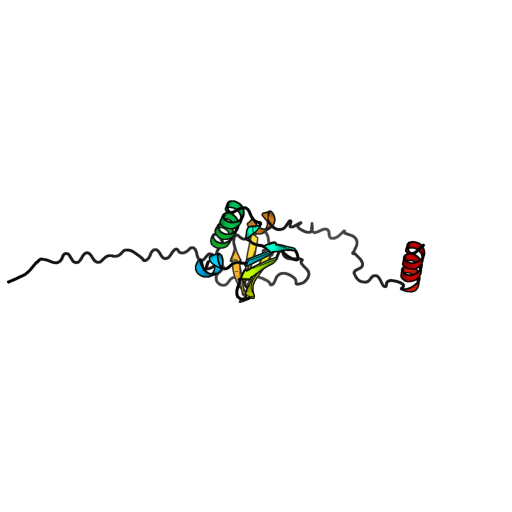HE A CA 1
ATOM 810 C C . PHE A 1 98 ? 5.108 -0.684 -11.207 1.00 88.31 98 PHE A C 1
ATOM 812 O O . PHE A 1 98 ? 5.886 -0.022 -10.524 1.00 88.31 98 PHE A O 1
ATOM 819 N N . LYS A 1 99 ? 5.501 -1.661 -12.019 1.00 86.12 99 LYS A N 1
ATOM 820 C CA . LYS A 1 99 ? 6.898 -1.932 -12.320 1.00 86.12 99 LYS A CA 1
ATOM 821 C C . LYS A 1 99 ? 7.227 -1.311 -13.673 1.00 86.12 99 LYS A C 1
ATOM 823 O O . LYS A 1 99 ? 6.564 -1.636 -14.661 1.00 86.12 99 LYS A O 1
ATOM 828 N N . ASP A 1 100 ? 8.244 -0.459 -13.718 1.00 83.81 100 ASP A N 1
ATOM 829 C CA . ASP A 1 100 ? 8.867 -0.022 -14.968 1.00 83.81 100 ASP A CA 1
ATOM 830 C C . ASP A 1 100 ? 10.340 -0.440 -14.981 1.00 83.81 100 ASP A C 1
ATOM 832 O O . ASP A 1 100 ? 11.091 -0.225 -14.025 1.00 83.81 100 ASP A O 1
ATOM 836 N N . SER A 1 101 ? 10.735 -1.106 -16.066 1.00 80.06 101 SER A N 1
ATOM 837 C CA . SER A 1 101 ? 11.983 -1.868 -16.156 1.00 80.06 101 SER A CA 1
ATOM 838 C C . SER A 1 101 ? 12.140 -2.842 -14.972 1.00 80.06 101 SER A C 1
ATOM 840 O O . SER A 1 101 ? 11.429 -3.843 -14.919 1.00 80.06 101 SER A O 1
ATOM 842 N N . ASP A 1 102 ? 13.014 -2.531 -14.009 1.00 83.06 102 ASP A N 1
ATOM 843 C CA . ASP A 1 102 ? 13.291 -3.333 -12.807 1.00 83.06 102 ASP A CA 1
ATOM 844 C C . ASP A 1 102 ? 13.004 -2.593 -11.493 1.00 83.06 102 ASP A C 1
ATOM 846 O O . ASP A 1 102 ? 13.364 -3.064 -10.415 1.00 83.06 102 ASP A O 1
ATOM 850 N N . LYS A 1 103 ? 12.346 -1.434 -11.567 1.00 88.50 103 LYS A N 1
ATOM 851 C CA . LYS A 1 103 ? 11.995 -0.626 -10.401 1.00 88.50 103 LYS A CA 1
ATOM 852 C C . LYS A 1 103 ? 10.492 -0.625 -10.170 1.00 88.50 103 LYS A C 1
ATOM 854 O O . LYS A 1 103 ? 9.705 -0.645 -11.115 1.00 88.50 103 LYS A O 1
ATOM 859 N N . TRP A 1 104 ? 10.121 -0.574 -8.898 1.00 91.12 104 TRP A N 1
ATOM 860 C CA . TRP A 1 104 ? 8.742 -0.419 -8.466 1.00 91.12 104 TRP A CA 1
ATOM 861 C C . TRP A 1 104 ? 8.445 1.024 -8.104 1.00 91.12 104 TRP A C 1
ATOM 863 O O . TRP A 1 104 ? 9.203 1.666 -7.370 1.00 91.12 104 TRP A O 1
ATOM 873 N N . PHE A 1 105 ? 7.299 1.477 -8.588 1.00 91.44 105 PHE A N 1
ATOM 874 C CA . PHE A 1 105 ? 6.802 2.824 -8.421 1.00 91.44 105 PHE A CA 1
ATOM 875 C C . PHE A 1 105 ? 5.401 2.808 -7.823 1.00 91.44 105 PHE A C 1
ATOM 877 O O . PHE A 1 105 ? 4.637 1.860 -8.016 1.00 91.44 105 PHE A O 1
ATOM 884 N N . MET A 1 106 ? 5.077 3.878 -7.110 1.00 92.50 106 MET A N 1
ATOM 885 C CA . MET A 1 106 ? 3.761 4.174 -6.568 1.00 92.50 106 MET A CA 1
ATOM 886 C C . MET A 1 106 ? 3.294 5.514 -7.129 1.00 92.50 106 MET A C 1
ATOM 888 O O . MET A 1 106 ? 3.998 6.511 -7.015 1.00 92.50 106 MET A O 1
ATOM 892 N N . GLU A 1 107 ? 2.098 5.543 -7.696 1.00 90.19 107 GLU A N 1
ATOM 893 C CA . GLU A 1 107 ? 1.435 6.744 -8.189 1.00 90.19 107 GLU A CA 1
ATOM 894 C C . GLU A 1 107 ? 0.219 7.064 -7.317 1.00 90.19 107 GLU A C 1
ATOM 896 O O . GLU A 1 107 ? -0.640 6.207 -7.061 1.00 90.19 107 GLU A O 1
ATOM 901 N N . THR A 1 108 ? 0.142 8.311 -6.867 1.00 89.62 108 THR A N 1
ATOM 902 C CA . THR A 1 108 ? -1.003 8.869 -6.146 1.00 89.62 108 THR A CA 1
ATOM 903 C C . THR A 1 108 ? -2.054 9.407 -7.116 1.00 89.62 108 THR A C 1
ATOM 905 O O . THR A 1 108 ? -1.821 9.613 -8.304 1.00 89.62 108 THR A O 1
ATOM 908 N N . ARG A 1 109 ? -3.266 9.670 -6.620 1.00 86.00 109 ARG A N 1
ATOM 909 C CA . ARG A 1 109 ? -4.397 10.134 -7.448 1.00 86.00 109 ARG A CA 1
ATOM 910 C C . ARG A 1 109 ? -4.131 11.424 -8.242 1.00 86.00 109 ARG A C 1
ATOM 912 O O . ARG A 1 109 ? -4.771 11.637 -9.269 1.00 86.00 109 ARG A O 1
ATOM 919 N N . ASP A 1 110 ? -3.275 12.302 -7.738 1.00 84.81 110 ASP A N 1
ATOM 920 C CA . ASP A 1 110 ? -2.883 13.559 -8.383 1.00 84.81 110 ASP A CA 1
ATOM 921 C C . ASP A 1 110 ? -1.780 13.384 -9.445 1.00 84.81 110 ASP A C 1
ATOM 923 O O . ASP A 1 110 ? -1.407 14.364 -10.087 1.00 84.81 110 ASP A O 1
ATOM 927 N N . GLY A 1 111 ? -1.302 12.153 -9.659 1.00 84.50 111 GLY A N 1
ATOM 928 C CA . GLY A 1 111 ? -0.259 11.816 -10.625 1.00 84.50 111 GLY A CA 1
ATOM 929 C C . GLY A 1 111 ? 1.161 11.964 -10.081 1.00 84.50 111 GLY A C 1
ATOM 930 O O . GLY A 1 111 ? 2.115 11.836 -10.846 1.00 84.50 111 GLY A O 1
ATOM 931 N N . THR A 1 112 ? 1.335 12.241 -8.783 1.00 86.94 112 THR A N 1
ATOM 932 C CA . THR A 1 112 ? 2.671 12.243 -8.173 1.00 86.94 112 THR A CA 1
ATOM 933 C C . THR A 1 112 ? 3.203 10.813 -8.109 1.00 86.94 112 THR A C 1
ATOM 935 O O . THR A 1 112 ? 2.505 9.898 -7.669 1.00 86.94 112 THR A O 1
ATOM 938 N N . VAL A 1 113 ? 4.449 10.616 -8.545 1.00 88.88 113 VAL A N 1
ATOM 939 C CA . VAL A 1 113 ? 5.087 9.297 -8.586 1.00 88.88 113 VAL A CA 1
ATOM 940 C C . VAL A 1 113 ? 6.237 9.214 -7.593 1.00 88.88 113 VAL A C 1
ATOM 942 O O . VAL A 1 113 ? 7.030 10.146 -7.448 1.00 88.88 113 VAL A O 1
ATOM 945 N N . TYR A 1 114 ? 6.331 8.064 -6.938 1.00 90.88 114 TYR A N 1
ATOM 946 C CA . TYR A 1 114 ? 7.366 7.727 -5.980 1.00 90.88 114 TYR A CA 1
ATOM 947 C C . TYR A 1 114 ? 8.056 6.413 -6.367 1.00 90.88 114 TYR A C 1
ATOM 949 O O . TYR A 1 114 ? 7.388 5.469 -6.779 1.00 90.88 114 TYR A O 1
ATOM 957 N N . GLU A 1 115 ? 9.378 6.328 -6.217 1.00 91.44 115 GLU A N 1
ATOM 958 C CA . GLU A 1 115 ? 10.153 5.084 -6.330 1.00 91.44 115 GLU A CA 1
ATOM 959 C C . GLU A 1 115 ? 10.282 4.356 -4.975 1.00 91.44 115 GLU A C 1
ATOM 961 O O . GLU A 1 115 ? 9.831 4.859 -3.943 1.00 91.44 115 GLU A O 1
ATOM 966 N N . ASN A 1 116 ? 10.919 3.176 -4.981 1.00 93.44 116 ASN A N 1
ATOM 967 C CA . ASN A 1 116 ? 11.093 2.265 -3.834 1.00 93.44 116 ASN A CA 1
ATOM 968 C C . ASN A 1 116 ? 9.775 1.667 -3.314 1.00 93.44 116 ASN A C 1
ATOM 970 O O . ASN A 1 116 ? 9.547 1.565 -2.111 1.00 93.44 116 ASN A O 1
ATOM 974 N N . ALA A 1 117 ? 8.888 1.287 -4.235 1.00 93.81 117 ALA A N 1
ATOM 975 C CA . ALA A 1 117 ? 7.556 0.785 -3.904 1.00 93.81 117 ALA A CA 1
ATOM 976 C C . ALA A 1 117 ? 7.411 -0.750 -4.002 1.00 93.81 117 ALA A C 1
ATOM 978 O O . ALA A 1 117 ? 6.301 -1.262 -4.131 1.00 93.81 117 ALA A O 1
ATOM 979 N N . ASP A 1 118 ? 8.513 -1.504 -3.976 1.00 92.94 118 ASP A N 1
ATOM 980 C CA . ASP A 1 118 ? 8.544 -2.964 -4.168 1.00 92.94 118 ASP A CA 1
ATOM 981 C C . ASP A 1 118 ? 7.952 -3.750 -2.991 1.00 92.94 118 ASP A C 1
ATOM 983 O O . ASP A 1 118 ? 7.459 -4.869 -3.179 1.00 92.94 118 ASP A O 1
ATOM 987 N N . PHE A 1 119 ? 7.896 -3.135 -1.804 1.00 92.75 119 PHE A N 1
ATOM 988 C CA . PHE A 1 119 ? 7.262 -3.697 -0.607 1.00 92.75 119 PHE A CA 1
ATOM 989 C C . PHE A 1 119 ? 5.813 -4.143 -0.860 1.00 92.75 119 PHE A C 1
ATOM 991 O O . PHE A 1 119 ? 5.322 -5.053 -0.191 1.00 92.75 119 PHE A O 1
ATOM 998 N N . ILE A 1 120 ? 5.116 -3.544 -1.838 1.00 92.44 120 ILE A N 1
ATOM 999 C CA . ILE A 1 120 ? 3.726 -3.890 -2.157 1.00 92.44 120 ILE A CA 1
ATOM 1000 C C . ILE A 1 120 ? 3.561 -5.364 -2.543 1.00 92.44 120 ILE A C 1
ATOM 1002 O O . ILE A 1 120 ? 2.504 -5.947 -2.306 1.00 92.44 120 ILE A O 1
ATOM 1006 N N . THR A 1 121 ? 4.612 -5.989 -3.076 1.00 89.38 121 THR A N 1
ATOM 1007 C CA . THR A 1 121 ? 4.613 -7.405 -3.467 1.00 89.38 121 THR A CA 1
ATOM 1008 C C . THR A 1 121 ? 4.497 -8.359 -2.273 1.00 89.38 121 THR A C 1
ATOM 1010 O O . THR A 1 121 ? 4.033 -9.488 -2.431 1.00 89.38 121 THR A O 1
ATOM 1013 N N . GLU A 1 122 ? 4.832 -7.903 -1.059 1.00 88.50 122 GLU A N 1
ATOM 1014 C CA . GLU A 1 122 ? 4.594 -8.654 0.182 1.00 88.50 122 GLU A CA 1
ATOM 1015 C C . GLU A 1 122 ? 3.114 -8.638 0.604 1.00 88.50 122 GLU A C 1
ATOM 1017 O O . GLU A 1 122 ? 2.660 -9.521 1.334 1.00 88.50 122 GLU A O 1
ATOM 1022 N N . TRP A 1 123 ? 2.351 -7.640 0.148 1.00 86.00 123 TRP A N 1
ATOM 1023 C CA . TRP A 1 123 ? 0.943 -7.434 0.502 1.00 86.00 123 TRP A CA 1
ATOM 1024 C C . TRP A 1 123 ? -0.014 -7.965 -0.561 1.00 86.00 123 TRP A C 1
ATOM 1026 O O . TRP A 1 123 ? -1.075 -8.508 -0.245 1.00 86.00 123 TRP A O 1
ATOM 1036 N N . ILE A 1 124 ? 0.360 -7.799 -1.825 1.00 85.19 124 ILE A N 1
ATOM 1037 C CA . ILE A 1 124 ? -0.387 -8.244 -2.991 1.00 85.19 124 ILE A CA 1
ATOM 1038 C C . ILE A 1 124 ? 0.558 -9.126 -3.803 1.00 85.19 124 ILE A C 1
ATOM 1040 O O . ILE A 1 124 ? 1.484 -8.593 -4.416 1.00 85.19 124 ILE A O 1
ATOM 1044 N N . PRO A 1 125 ? 0.327 -10.453 -3.849 1.00 77.69 125 PRO A N 1
ATOM 1045 C CA . PRO A 1 125 ? 1.095 -11.330 -4.717 1.00 77.69 125 PRO A CA 1
ATOM 1046 C C . PRO A 1 125 ? 1.045 -10.807 -6.152 1.00 77.69 125 PRO A C 1
ATOM 1048 O O . PRO A 1 125 ? -0.035 -10.651 -6.728 1.00 77.69 125 PRO A O 1
ATOM 1051 N N . TYR A 1 126 ? 2.217 -10.513 -6.700 1.00 70.81 126 TYR A N 1
ATOM 1052 C CA . TYR A 1 126 ? 2.382 -10.062 -8.069 1.00 70.81 126 TYR A CA 1
ATOM 1053 C C . TYR A 1 126 ? 3.216 -11.094 -8.813 1.00 70.81 126 TY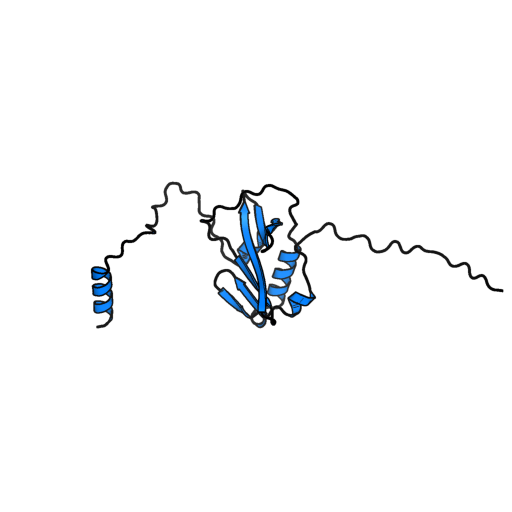R A C 1
ATOM 1055 O O . TYR A 1 126 ? 4.373 -11.337 -8.475 1.00 70.81 126 TYR A O 1
ATOM 1063 N N . GLU A 1 127 ? 2.607 -11.715 -9.815 1.00 69.31 127 GLU A N 1
ATOM 1064 C CA . GLU A 1 127 ? 3.314 -12.565 -10.760 1.00 69.31 127 GLU A CA 1
ATOM 1065 C C . GLU A 1 127 ? 3.661 -11.700 -11.968 1.00 69.31 127 GLU A C 1
ATOM 1067 O O . GLU A 1 127 ? 2.773 -11.205 -12.667 1.00 69.31 127 GLU A O 1
ATOM 1072 N N . GLU A 1 128 ? 4.957 -11.486 -12.205 1.00 64.31 128 GLU A N 1
ATOM 1073 C CA . GLU A 1 128 ? 5.391 -10.938 -13.484 1.00 64.31 128 GLU A CA 1
ATOM 1074 C C . GLU A 1 128 ? 4.940 -11.904 -14.569 1.00 64.31 128 GLU A C 1
ATOM 1076 O O . GLU A 1 128 ? 5.282 -13.086 -14.541 1.00 64.31 128 GLU A O 1
ATOM 1081 N N . SER A 1 129 ? 4.166 -11.406 -15.533 1.00 58.66 129 SER A N 1
ATOM 1082 C CA . SER A 1 129 ? 3.936 -12.166 -16.748 1.00 58.66 129 SER A CA 1
ATOM 1083 C C . SER A 1 129 ? 5.305 -12.403 -17.375 1.00 58.66 129 SER A C 1
ATOM 1085 O O . SER A 1 129 ? 5.908 -11.457 -17.894 1.00 58.66 129 SER A O 1
ATOM 1087 N N . GLU A 1 130 ? 5.816 -13.636 -17.307 1.00 50.66 130 GLU A N 1
ATOM 1088 C CA . GLU A 1 130 ? 6.948 -14.039 -18.133 1.00 50.66 130 GLU A CA 1
ATOM 1089 C C . GLU A 1 130 ? 6.607 -13.586 -19.551 1.00 50.66 130 GLU A C 1
ATOM 1091 O O . GLU A 1 130 ? 5.514 -13.899 -20.038 1.00 50.66 130 GLU A O 1
ATOM 1096 N N . ASN A 1 131 ? 7.488 -12.793 -20.175 1.00 48.59 131 ASN A N 1
ATOM 1097 C CA . ASN A 1 131 ? 7.385 -12.413 -21.583 1.00 48.59 131 ASN A CA 1
ATOM 1098 C C . ASN A 1 131 ? 7.398 -13.696 -22.413 1.00 48.59 131 ASN A C 1
ATOM 1100 O O . ASN A 1 131 ? 8.422 -14.138 -22.926 1.00 48.59 131 ASN A O 1
ATOM 1104 N N . THR A 1 132 ? 6.241 -14.326 -22.494 1.00 42.38 132 THR A N 1
ATOM 1105 C CA . THR A 1 132 ? 6.022 -15.537 -23.239 1.00 42.38 132 THR A CA 1
ATOM 1106 C C . THR A 1 132 ? 5.284 -15.060 -24.465 1.00 42.38 132 THR A C 1
ATOM 1108 O O . THR A 1 132 ? 4.055 -15.020 -24.506 1.00 42.38 132 THR A O 1
ATOM 1111 N N . GLU A 1 133 ? 6.050 -14.718 -25.497 1.00 53.31 133 GLU A N 1
ATOM 1112 C CA . GLU A 1 133 ? 5.538 -14.570 -26.862 1.00 53.31 133 GLU A CA 1
ATOM 1113 C C . GLU A 1 133 ? 4.861 -15.869 -27.380 1.00 53.31 133 GLU A C 1
ATOM 1115 O O . GLU A 1 133 ? 4.398 -15.918 -28.515 1.00 53.31 133 GLU A O 1
ATOM 1120 N N . GLU A 1 134 ? 4.730 -16.911 -26.545 1.00 46.31 134 GLU A N 1
ATOM 1121 C CA . GLU A 1 134 ? 4.124 -18.207 -26.855 1.00 46.31 134 GLU A CA 1
ATOM 1122 C C . GLU A 1 134 ? 3.109 -18.729 -25.807 1.00 46.31 134 GLU A C 1
ATOM 1124 O O . GLU A 1 134 ? 2.864 -19.933 -25.740 1.00 46.31 134 GLU A O 1
ATOM 1129 N N . GLN A 1 135 ? 2.463 -17.882 -24.995 1.00 44.16 135 GLN A N 1
ATOM 1130 C CA . GLN A 1 135 ? 1.276 -18.336 -24.241 1.00 44.16 135 GLN A CA 1
ATOM 1131 C C . GLN A 1 135 ? 0.022 -18.273 -25.140 1.00 44.16 135 GLN A C 1
ATOM 1133 O O . GLN A 1 135 ? -0.199 -17.269 -25.828 1.00 44.16 135 GLN A O 1
ATOM 1138 N N . PRO A 1 136 ? -0.823 -19.324 -25.182 1.00 45.12 136 PRO A N 1
ATOM 1139 C CA . PRO A 1 136 ? -2.024 -19.318 -26.005 1.00 45.12 136 PRO A CA 1
ATOM 1140 C C . PRO A 1 136 ? -2.952 -18.201 -25.528 1.00 45.12 136 PRO A C 1
ATOM 1142 O O . PRO A 1 136 ? -3.286 -18.118 -24.348 1.00 45.12 136 PRO A O 1
ATOM 1145 N N . ARG A 1 137 ? -3.370 -17.337 -26.460 1.00 38.16 137 ARG A N 1
ATOM 1146 C CA . ARG A 1 137 ? -4.309 -16.240 -26.196 1.00 38.16 137 ARG A CA 1
ATOM 1147 C C . ARG A 1 137 ? -5.517 -16.792 -25.441 1.00 38.16 137 ARG A C 1
ATOM 1149 O O . ARG A 1 137 ? -6.276 -17.587 -25.998 1.00 38.16 137 ARG A O 1
ATOM 1156 N N . VAL A 1 138 ? -5.720 -16.350 -24.202 1.00 48.22 138 VAL A N 1
ATOM 1157 C CA . VAL A 1 138 ? -7.018 -16.495 -23.545 1.00 48.22 138 VAL A CA 1
ATOM 1158 C C . VAL A 1 138 ? -8.007 -15.720 -24.408 1.00 48.22 138 VAL A C 1
ATOM 1160 O O . VAL A 1 138 ? -7.870 -14.512 -24.597 1.00 48.22 138 VAL A O 1
ATOM 1163 N N . LEU A 1 139 ? -8.962 -16.429 -25.007 1.00 42.81 139 LEU A N 1
ATOM 1164 C CA . LEU A 1 139 ? -10.029 -15.831 -25.798 1.00 42.81 139 LEU A CA 1
ATOM 1165 C C . LEU A 1 139 ? -10.897 -14.976 -24.862 1.00 42.81 139 LEU A C 1
ATOM 1167 O O . LEU A 1 139 ? -11.816 -15.480 -24.227 1.00 42.81 139 LEU A O 1
ATOM 1171 N N . THR A 1 140 ? -10.620 -13.676 -24.778 1.00 45.59 140 THR A N 1
ATOM 1172 C CA . THR A 1 140 ? -11.451 -12.700 -24.049 1.00 45.59 140 THR A CA 1
ATOM 1173 C C . THR A 1 140 ? -12.772 -12.387 -24.759 1.00 45.59 140 THR A C 1
ATOM 1175 O O . THR A 1 140 ? -13.595 -11.638 -24.243 1.00 45.59 140 THR A O 1
ATOM 1178 N N . SER A 1 141 ? -13.036 -13.024 -25.900 1.00 48.19 141 SER A N 1
ATOM 1179 C CA . SER A 1 141 ? -14.353 -13.097 -26.523 1.00 48.19 141 SER A CA 1
ATOM 1180 C C . SER A 1 141 ? -14.767 -14.553 -26.723 1.00 48.19 141 SER A C 1
ATOM 1182 O O . SER A 1 141 ? -14.832 -15.074 -27.836 1.00 48.19 141 SER A O 1
ATOM 1184 N N . VAL A 1 142 ? -15.089 -15.241 -25.627 1.00 46.22 142 VAL A N 1
ATOM 1185 C CA . VAL A 1 142 ? -15.959 -16.412 -25.748 1.00 46.22 142 VAL A CA 1
ATOM 1186 C C . VAL A 1 142 ? -17.320 -15.874 -26.186 1.00 46.22 142 VAL A C 1
ATOM 1188 O O . VAL A 1 142 ? -18.038 -15.265 -25.396 1.00 46.22 142 VAL A O 1
ATOM 1191 N N . ASN A 1 143 ? -17.665 -16.049 -27.462 1.00 52.62 143 ASN A N 1
ATOM 1192 C CA . ASN A 1 143 ? -19.057 -15.987 -27.889 1.00 52.62 143 ASN A CA 1
ATOM 1193 C C . ASN A 1 143 ? -19.735 -17.198 -27.245 1.00 52.62 143 ASN A C 1
ATOM 1195 O O . ASN A 1 143 ? -19.690 -18.303 -27.785 1.00 52.62 143 ASN A O 1
ATOM 1199 N N . ILE A 1 144 ? -20.196 -17.019 -26.006 1.00 58.12 144 ILE A N 1
ATOM 1200 C CA . ILE A 1 144 ? -20.871 -18.069 -25.258 1.00 58.12 144 ILE A CA 1
ATOM 1201 C C . ILE A 1 144 ? -22.163 -18.332 -26.013 1.00 58.12 144 ILE A C 1
ATOM 1203 O O . ILE A 1 144 ? -23.061 -17.492 -26.020 1.00 58.12 144 ILE A O 1
ATOM 1207 N N . ASP A 1 145 ? -22.232 -19.494 -26.655 1.00 66.25 145 ASP A N 1
ATOM 1208 C CA . ASP A 1 145 ? -23.476 -20.015 -27.189 1.00 66.25 145 ASP A CA 1
ATOM 1209 C C . ASP A 1 145 ? -24.452 -20.173 -26.017 1.00 66.25 145 ASP A C 1
ATOM 1211 O O . ASP A 1 145 ? -24.308 -21.040 -25.145 1.00 66.25 145 ASP A O 1
ATOM 1215 N N . THR A 1 146 ? -25.401 -19.245 -25.946 1.00 68.00 146 THR A N 1
ATOM 1216 C CA . THR A 1 146 ? -26.350 -19.123 -24.846 1.00 68.00 146 THR A CA 1
ATOM 1217 C C . THR A 1 146 ? -27.276 -20.333 -24.756 1.00 68.00 146 THR A C 1
ATOM 1219 O O . THR A 1 146 ? -27.748 -20.630 -23.657 1.00 68.00 146 THR A O 1
ATOM 1222 N N . GLU A 1 147 ? -27.483 -21.081 -25.849 1.00 69.75 147 GLU A N 1
ATOM 1223 C CA . GLU A 1 147 ? -28.253 -22.330 -25.821 1.00 69.75 147 GLU A CA 1
ATOM 1224 C C . GLU A 1 147 ? -27.487 -23.449 -25.108 1.00 69.75 147 GLU A C 1
ATOM 1226 O O . GLU A 1 147 ? -28.052 -24.164 -24.271 1.00 69.75 147 GLU A O 1
ATOM 1231 N N . LEU A 1 148 ? -26.182 -23.574 -25.369 1.00 67.75 148 LEU A N 1
ATOM 1232 C CA . LEU A 1 148 ? -25.347 -24.585 -24.718 1.00 67.75 148 LEU A CA 1
ATOM 1233 C C . LEU A 1 148 ? -25.194 -24.297 -23.217 1.00 67.75 148 LEU A C 1
ATOM 1235 O O . LEU A 1 148 ? -25.284 -25.209 -22.391 1.00 67.75 148 LEU A O 1
ATOM 1239 N N . PHE A 1 149 ? -25.023 -23.023 -22.852 1.00 69.75 149 PHE A N 1
ATOM 1240 C CA . PHE A 1 149 ? -24.942 -22.610 -21.450 1.00 69.75 149 PHE A CA 1
ATOM 1241 C C . PHE A 1 149 ? -26.275 -22.806 -20.712 1.00 69.75 149 PHE A C 1
ATOM 1243 O O . PHE A 1 149 ? -26.286 -23.282 -19.576 1.00 69.75 149 PHE A O 1
ATOM 1250 N N . GLY A 1 150 ? -27.404 -22.516 -21.371 1.00 73.62 150 GLY A N 1
ATOM 1251 C CA . GLY A 1 150 ? -28.739 -22.795 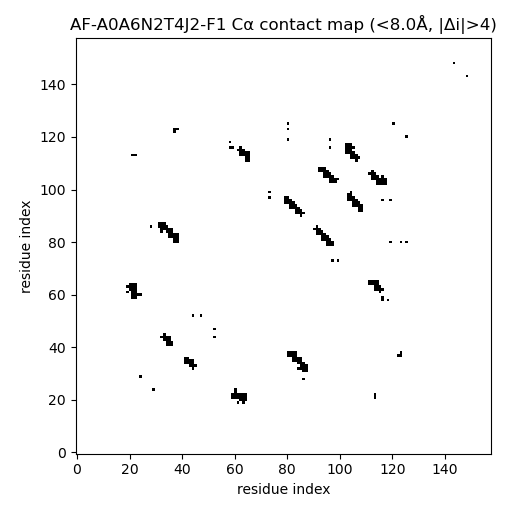-20.836 1.00 73.62 150 GLY A CA 1
ATOM 1252 C C . GLY A 1 150 ? -28.951 -24.284 -20.555 1.00 73.62 150 GLY A C 1
ATOM 1253 O O . GLY A 1 150 ? -29.370 -24.654 -19.461 1.00 73.62 150 GLY A O 1
ATOM 1254 N N . THR A 1 151 ? -28.546 -25.141 -21.496 1.00 76.75 151 THR A N 1
ATOM 1255 C CA . THR A 1 151 ? -28.630 -26.602 -21.346 1.00 76.75 151 THR A CA 1
ATOM 1256 C C . THR A 1 151 ? -27.801 -27.100 -20.159 1.00 76.75 151 THR A C 1
ATOM 1258 O O . THR A 1 151 ? -28.259 -27.940 -19.386 1.00 76.75 151 THR A O 1
ATOM 1261 N N . TYR A 1 152 ? -26.595 -26.558 -19.966 1.00 67.94 152 TYR A N 1
ATOM 1262 C CA . TYR A 1 152 ? -25.738 -26.924 -18.837 1.00 67.94 152 TYR A CA 1
ATOM 1263 C C . TYR A 1 152 ? -26.346 -26.523 -17.483 1.00 67.94 152 TYR A C 1
ATOM 1265 O O . TYR A 1 152 ? -26.324 -27.308 -16.534 1.00 67.94 152 TYR A O 1
ATOM 1273 N N . LEU A 1 153 ? -26.937 -25.327 -17.390 1.00 77.44 153 LEU A N 1
ATOM 1274 C CA . LEU A 1 153 ? -27.605 -24.871 -16.167 1.00 77.44 153 LEU A CA 1
ATOM 1275 C C . LEU A 1 153 ? -28.857 -25.685 -15.831 1.00 77.44 153 LEU A C 1
ATOM 1277 O O . LEU A 1 153 ? -29.145 -25.877 -14.651 1.00 77.44 153 LEU A O 1
ATOM 1281 N N . ASP A 1 154 ? -29.592 -26.165 -16.831 1.00 76.06 154 ASP A N 1
ATOM 1282 C CA . ASP A 1 154 ? -30.776 -26.995 -16.602 1.00 76.06 154 ASP A CA 1
ATOM 1283 C C . ASP A 1 154 ? -30.415 -28.415 -16.152 1.00 76.06 154 ASP A C 1
ATOM 1285 O O . ASP A 1 154 ? -31.113 -28.982 -15.313 1.00 76.06 154 ASP A O 1
ATOM 1289 N N . ILE A 1 155 ? -29.281 -28.960 -16.608 1.00 78.31 155 ILE A N 1
ATOM 1290 C CA . ILE A 1 155 ? -28.750 -30.233 -16.096 1.00 78.31 155 ILE A CA 1
ATOM 1291 C C . ILE A 1 155 ? -28.378 -30.120 -14.609 1.00 78.31 155 ILE A C 1
ATOM 1293 O O . ILE A 1 155 ? -28.599 -31.063 -13.858 1.00 78.31 155 ILE A O 1
ATOM 1297 N N . LEU A 1 156 ? -27.851 -28.974 -14.167 1.00 67.56 156 LEU A N 1
ATOM 1298 C CA . LEU A 1 156 ? -27.437 -28.749 -12.774 1.00 67.56 156 LEU A CA 1
ATOM 1299 C C . LEU A 1 156 ? -28.592 -28.463 -11.799 1.00 67.56 156 LEU A C 1
ATOM 1301 O O . LEU A 1 156 ? -28.364 -28.396 -10.592 1.00 67.56 156 LEU A O 1
ATOM 1305 N N . LYS A 1 157 ? -29.812 -28.244 -12.301 1.00 65.56 157 LYS A N 1
ATOM 1306 C CA . LYS A 1 157 ? -31.004 -27.981 -11.476 1.00 65.56 157 LYS A CA 1
ATOM 1307 C C . LYS A 1 157 ? -31.813 -29.239 -11.136 1.00 65.56 157 LYS A C 1
ATOM 1309 O O . LYS A 1 157 ? -32.785 -29.117 -10.390 1.00 65.56 157 LYS A O 1
ATOM 1314 N N . ASN A 1 158 ? -31.427 -30.401 -11.663 1.00 51.28 158 ASN A N 1
ATOM 1315 C CA . ASN A 1 158 ? -31.975 -31.717 -11.309 1.00 51.28 158 ASN A CA 1
ATOM 1316 C C . ASN A 1 158 ? -31.036 -32.472 -10.367 1.00 51.28 158 ASN A C 1
ATOM 1318 O O . ASN A 1 158 ? -31.563 -33.293 -9.584 1.00 51.28 158 ASN A O 1
#

pLDDT: mean 73.97, std 19.13, range [38.03, 96.12]

Sequence (158 aa):
MKNRRQILIILMTLSTVCLFSGWDRDETKEEKLQYLQFNSTRMDVKKYPTQQLSRFWEDLGSTVSVENEEMKEPAEDKNFPSVLLIYEDGETESLKFFKDSDKWFMETRDGTVYENADFITEWIPYEESENTEEQPRVLTSVNIDTELFGTYLDILKN

Foldseek 3Di:
DDDDPPPPPPPPPDDPPDLQPFPPDDPVQVVQFQWKDKQNDIDGPVPDDPVVSVVVVVQRSNWGWDPDDPDDDPPPPDPWIKMWTAGPVRDIKIWTWDDDPHWIWIATPVGTITTSNCCVCVVPPDDDPDPPPDDPDPPPDPPPPVVVVVVVVVVVVD

Nearest PDB structures (foldseek):
  7qh3-assembly2_B  TM=3.271E-01  e=2.904E+00  Streptomyces tsukubensis NRRL18488
  7qh3-assembly4_D  TM=3.277E-01  e=3.253E+00  Streptomyces tsukubensis NRRL18488
  1r4x-assembly1_A  TM=2.484E-01  e=3.643E+00  Homo sapiens
  8f3d-assembly1_H  TM=3.282E-01  e=7.610E+00  Leishmania tarentolae
  1pzd-assembly1_A  TM=1.866E-01  e=2.450E+00  Bos taurus

Radius of gyration: 24.85 Å; Cα contacts (8 Å, |Δi|>4): 165; chains: 1; bounding box: 56×82×64 Å